Protein AF-A0A7R9X7B4-F1 (afdb_monomer)

Secondary structure (DSSP, 8-state):
-HHHHHHTT---TT--SHHHHHHHHHHHHHHHS-PPPTTT----HHHHHHHHHHHHHHHHHHHHTS--

Radius of gyration: 14.35 Å; Cα contacts (8 Å, |Δi|>4): 65; chains: 1; bounding box: 22×18×47 Å

Solvent-accessible surface area (backbone atoms only — not comparable to full-atom values): 3886 Å² total; per-residue (Å²): 91,69,61,55,26,50,25,17,60,26,74,57,95,80,45,79,51,72,66,46,45,51,50,50,43,54,48,45,26,68,75,72,71,46,84,72,57,78,90,58,41,40,73,31,72,65,59,20,49,54,25,46,50,53,51,47,60,62,46,57,56,58,60,65,60,72,76,111

Structure (mmCIF, N/CA/C/O backbone):
data_AF-A0A7R9X7B4-F1
#
_entry.id   AF-A0A7R9X7B4-F1
#
loop_
_atom_site.group_PDB
_atom_site.id
_atom_site.type_symbol
_atom_site.label_atom_id
_atom_site.label_alt_id
_atom_site.label_comp_id
_atom_site.label_asym_id
_atom_site.label_entity_id
_atom_site.label_seq_id
_atom_site.pdbx_PDB_ins_code
_atom_site.Cartn_x
_atom_site.Cartn_y
_atom_site.Cartn_z
_atom_site.occupancy
_atom_site.B_iso_or_equiv
_atom_site.auth_seq_id
_atom_site.auth_comp_id
_atom_site.auth_asym_id
_atom_site.auth_atom_id
_atom_site.pdbx_PDB_model_num
ATOM 1 N N . PHE A 1 1 ? 3.969 -5.473 -11.107 1.00 85.56 1 PHE A N 1
ATOM 2 C CA . PHE A 1 1 ? 4.012 -4.042 -10.719 1.00 85.56 1 PHE A CA 1
ATOM 3 C C . PHE A 1 1 ? 2.677 -3.490 -10.217 1.00 85.56 1 PHE A C 1
ATOM 5 O O . PHE A 1 1 ? 2.705 -2.707 -9.276 1.00 85.56 1 PHE A O 1
ATOM 12 N N . PHE A 1 2 ? 1.523 -3.886 -10.775 1.00 88.31 2 PHE A N 1
ATOM 13 C CA . PHE A 1 2 ? 0.214 -3.417 -10.286 1.00 88.31 2 PHE A CA 1
ATOM 14 C C . PHE A 1 2 ? -0.091 -3.858 -8.848 1.00 88.31 2 PHE A C 1
ATOM 16 O O . PHE A 1 2 ? -0.383 -3.012 -8.009 1.00 88.31 2 PHE A O 1
ATOM 23 N N . GLN A 1 3 ? 0.111 -5.145 -8.545 1.00 91.94 3 GLN A N 1
ATOM 24 C CA . GLN A 1 3 ? 0.061 -5.685 -7.182 1.00 91.94 3 GLN A CA 1
ATOM 25 C C . GLN A 1 3 ? 0.931 -4.874 -6.210 1.00 91.94 3 GLN A C 1
ATOM 27 O O . GLN A 1 3 ? 0.416 -4.310 -5.254 1.00 91.94 3 GLN A O 1
ATOM 32 N N . ILE A 1 4 ? 2.223 -4.718 -6.523 1.00 91.44 4 ILE A N 1
ATOM 33 C CA . ILE A 1 4 ? 3.196 -4.002 -5.679 1.00 91.44 4 ILE A CA 1
ATOM 34 C C . ILE A 1 4 ? 2.760 -2.554 -5.420 1.00 91.44 4 ILE A C 1
ATOM 36 O O . ILE A 1 4 ? 2.832 -2.075 -4.290 1.00 91.44 4 ILE A O 1
ATOM 40 N N . LYS A 1 5 ? 2.275 -1.843 -6.450 1.00 92.75 5 LYS A N 1
ATOM 41 C CA . LYS A 1 5 ? 1.714 -0.490 -6.298 1.00 92.75 5 LYS A CA 1
ATOM 42 C C 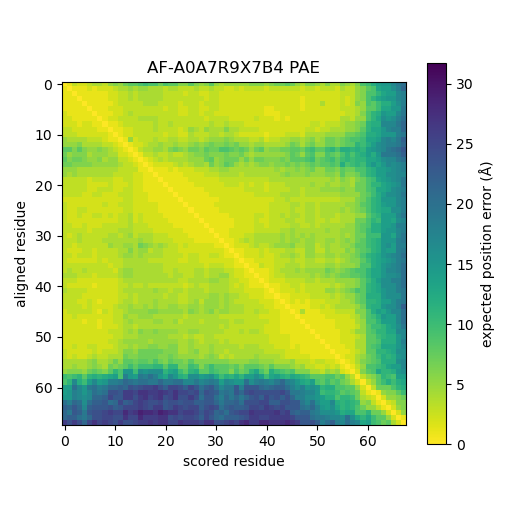. LYS A 1 5 ? 0.573 -0.494 -5.277 1.00 92.75 5 LYS A C 1
ATOM 44 O O . LYS A 1 5 ? 0.470 0.447 -4.483 1.00 92.75 5 LYS A O 1
ATOM 49 N N . GLN A 1 6 ? -0.287 -1.505 -5.336 1.00 93.69 6 GLN A N 1
ATOM 50 C CA . GLN A 1 6 ? -1.473 -1.565 -4.503 1.00 93.69 6 GLN A CA 1
ATOM 51 C C . GLN A 1 6 ? -1.171 -1.987 -3.068 1.00 93.69 6 GLN A C 1
ATOM 53 O O . GLN A 1 6 ? -1.607 -1.305 -2.146 1.00 93.69 6 GLN A O 1
ATOM 58 N N . GLU A 1 7 ? -0.308 -2.977 -2.869 1.00 93.62 7 GLU A N 1
ATOM 59 C CA . GLU A 1 7 ? 0.224 -3.356 -1.554 1.00 93.62 7 GLU A CA 1
ATOM 60 C C . GLU A 1 7 ? 0.940 -2.177 -0.883 1.00 93.62 7 GLU A C 1
ATOM 62 O O . GLU A 1 7 ? 0.644 -1.823 0.257 1.00 93.62 7 GLU A O 1
ATOM 67 N N . SER A 1 8 ? 1.766 -1.453 -1.644 1.00 94.00 8 SER A N 1
ATOM 68 C CA . SER A 1 8 ? 2.486 -0.266 -1.162 1.00 94.00 8 SER A CA 1
ATOM 69 C C . SER A 1 8 ? 1.580 0.930 -0.841 1.00 94.00 8 SER A C 1
ATOM 71 O O . SER A 1 8 ? 2.036 1.914 -0.252 1.00 94.00 8 SER A O 1
ATOM 73 N N . SER A 1 9 ? 0.312 0.915 -1.261 1.00 91.12 9 SER A N 1
ATOM 74 C CA . SER A 1 9 ? -0.647 1.974 -0.920 1.00 91.12 9 SER A CA 1
ATOM 75 C C . SER A 1 9 ? -1.210 1.805 0.496 1.00 91.12 9 SER A C 1
ATOM 77 O O . SER A 1 9 ? -1.665 2.790 1.081 1.00 91.12 9 SER A O 1
ATOM 79 N N . GLY A 1 10 ? -1.082 0.609 1.081 1.00 91.88 10 GLY A N 1
ATOM 80 C CA . GLY A 1 10 ? -1.656 0.261 2.375 1.00 91.88 10 GLY A CA 1
ATOM 81 C C . GLY A 1 10 ? -3.168 0.029 2.314 1.00 91.88 10 GLY A C 1
ATOM 82 O O . GLY A 1 10 ? -3.781 0.035 1.247 1.00 91.88 10 GLY A O 1
ATOM 83 N N . TRP A 1 11 ? -3.766 -0.187 3.486 1.00 91.19 11 TRP A N 1
ATOM 84 C CA . TRP A 1 11 ? -5.190 -0.488 3.604 1.00 91.19 11 TRP A CA 1
ATOM 85 C C . TRP A 1 11 ? -6.074 0.739 3.335 1.00 91.19 11 TRP A C 1
ATOM 87 O O . TRP A 1 11 ? -5.737 1.846 3.770 1.00 91.19 11 TRP A O 1
ATOM 97 N N . PRO A 1 12 ? -7.234 0.558 2.679 1.00 87.19 12 PRO A N 1
ATOM 98 C CA . PRO A 1 12 ? -8.265 1.585 2.615 1.00 87.19 12 PRO A CA 1
ATOM 99 C C . PRO A 1 12 ? -8.733 1.978 4.021 1.00 87.19 12 PRO A C 1
ATOM 101 O O . PRO A 1 12 ? -8.833 1.130 4.904 1.00 87.19 12 PRO A O 1
ATOM 104 N N . ASN A 1 13 ? -9.138 3.238 4.213 1.00 86.06 13 ASN A N 1
ATOM 105 C CA . ASN A 1 13 ? -9.692 3.722 5.494 1.00 86.06 13 ASN A CA 1
ATOM 106 C C . ASN A 1 13 ? -10.951 2.958 5.955 1.00 86.06 13 ASN A C 1
ATOM 108 O O . ASN A 1 13 ? -11.346 3.044 7.119 1.00 86.06 13 ASN A O 1
ATOM 112 N N . GLN A 1 14 ? -11.587 2.265 5.013 1.00 84.31 14 GLN A N 1
ATOM 113 C CA . GLN A 1 14 ? -12.778 1.442 5.184 1.00 84.31 14 GLN A CA 1
ATOM 114 C C . GLN A 1 14 ? -12.432 0.104 5.851 1.00 84.31 14 GLN A C 1
ATOM 116 O O . GLN A 1 14 ? -13.205 -0.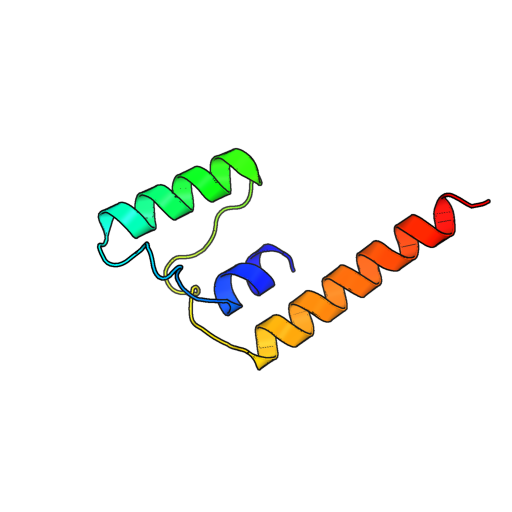399 6.647 1.00 84.31 14 GLN A O 1
ATOM 121 N N . CYS A 1 15 ? -11.243 -0.445 5.583 1.00 87.69 15 CYS A N 1
ATOM 122 C CA . CYS A 1 15 ? -10.835 -1.768 6.046 1.00 87.69 15 CYS A CA 1
ATOM 123 C C . CYS A 1 15 ? -10.208 -1.687 7.445 1.00 87.69 15 CYS A C 1
ATOM 125 O O . CYS A 1 15 ? -8.981 -1.658 7.589 1.00 87.69 15 CYS A O 1
ATOM 127 N N . LYS A 1 16 ? -11.044 -1.632 8.488 1.00 85.38 16 LYS A N 1
ATOM 128 C CA . LYS A 1 16 ? -10.587 -1.567 9.889 1.00 85.38 16 LYS A CA 1
ATOM 129 C C . LYS A 1 16 ? -10.573 -2.939 10.548 1.00 85.38 16 LYS A C 1
ATOM 131 O O . LYS A 1 16 ? -9.660 -3.238 11.317 1.00 85.38 16 LYS A O 1
ATOM 136 N N . THR A 1 17 ? -11.566 -3.763 10.241 1.00 91.88 17 THR A N 1
ATOM 137 C CA . THR A 1 17 ? -11.706 -5.123 10.763 1.00 91.88 17 THR A CA 1
ATOM 138 C C . THR A 1 17 ? -11.041 -6.148 9.851 1.00 91.88 17 THR A C 1
ATOM 140 O O . THR A 1 17 ? -10.777 -5.897 8.677 1.00 91.88 17 THR A O 1
ATOM 143 N N . GLU A 1 18 ? -10.760 -7.326 10.401 1.00 89.06 18 GLU A N 1
ATOM 144 C CA . GLU A 1 18 ? -10.166 -8.434 9.651 1.00 89.06 18 GLU A CA 1
ATOM 145 C C . GLU A 1 18 ? -11.072 -8.898 8.498 1.00 89.06 18 GLU A C 1
ATOM 147 O O . GLU A 1 18 ? -10.606 -9.107 7.383 1.00 89.06 18 GLU A O 1
ATOM 152 N N . THR A 1 19 ? -12.382 -8.948 8.743 1.00 91.25 19 THR A N 1
ATOM 153 C CA . THR A 1 19 ? -13.394 -9.342 7.756 1.00 91.25 19 THR A CA 1
ATOM 154 C C . THR A 1 19 ? -13.473 -8.365 6.584 1.00 91.25 19 THR A C 1
ATOM 156 O O . THR A 1 19 ? -13.573 -8.788 5.437 1.00 91.25 19 THR A O 1
ATOM 159 N N . GLU A 1 20 ? -13.370 -7.055 6.834 1.00 91.44 20 GLU A N 1
ATOM 160 C CA . GLU A 1 20 ? -13.340 -6.051 5.757 1.00 91.44 20 GLU A CA 1
ATOM 161 C C . GLU A 1 20 ? -12.066 -6.151 4.910 1.00 91.44 20 GLU A C 1
ATOM 163 O O . GLU A 1 20 ? -12.095 -5.882 3.710 1.00 91.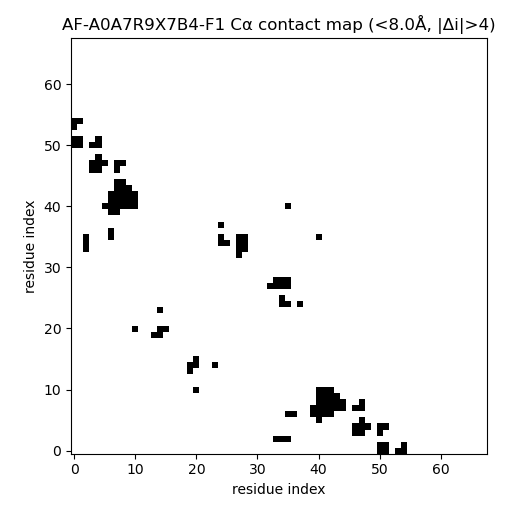44 20 GLU A O 1
ATOM 168 N N . LYS A 1 21 ? -10.939 -6.539 5.520 1.00 91.12 21 LYS A N 1
ATOM 169 C CA . LYS A 1 21 ? -9.690 -6.780 4.788 1.00 91.12 21 LYS A CA 1
ATOM 170 C C . LYS A 1 21 ? -9.810 -8.001 3.886 1.00 91.12 21 LYS A C 1
ATOM 172 O O . LYS A 1 21 ? -9.394 -7.935 2.737 1.00 91.12 21 LYS A O 1
ATOM 177 N N . GLU A 1 22 ? -10.383 -9.091 4.384 1.00 92.25 22 GLU A N 1
ATOM 178 C CA . GLU A 1 22 ? -10.620 -10.305 3.594 1.00 92.25 22 GLU A CA 1
ATOM 179 C C . GLU A 1 22 ? -11.596 -10.048 2.443 1.00 92.25 22 GLU A C 1
ATOM 181 O O . GLU A 1 22 ? -11.301 -10.414 1.307 1.00 92.25 22 GLU A O 1
ATOM 186 N N . ALA A 1 23 ? -12.694 -9.331 2.701 1.00 93.00 23 ALA A N 1
ATOM 187 C CA . ALA A 1 23 ? -13.641 -8.927 1.665 1.00 93.00 23 ALA A CA 1
ATOM 188 C C . ALA A 1 23 ? -12.966 -8.091 0.564 1.00 93.00 23 ALA A C 1
ATOM 190 O O . ALA A 1 23 ? -13.173 -8.357 -0.618 1.00 93.00 23 ALA A O 1
ATOM 191 N N . TYR A 1 24 ? -12.101 -7.140 0.941 1.00 92.44 24 TYR A N 1
ATOM 192 C CA . TYR A 1 24 ? -11.321 -6.347 -0.012 1.00 92.44 24 TYR A CA 1
ATOM 193 C C . TYR A 1 24 ? -10.379 -7.209 -0.866 1.00 92.44 24 TYR A C 1
ATOM 195 O O . TYR A 1 24 ? -10.267 -6.983 -2.067 1.00 92.44 24 TYR A O 1
ATOM 203 N N . LEU A 1 25 ? -9.707 -8.203 -0.274 1.00 92.12 25 LEU A N 1
ATOM 204 C CA . LEU A 1 25 ? -8.811 -9.103 -1.010 1.00 92.12 25 LEU A CA 1
ATOM 205 C C . LEU A 1 25 ? -9.570 -9.953 -2.035 1.00 92.12 25 LEU A C 1
ATOM 207 O O . LEU A 1 25 ? -9.122 -10.084 -3.174 1.00 92.12 25 LEU A O 1
ATOM 211 N N . GLU A 1 26 ? -10.716 -10.507 -1.640 1.00 94.00 26 GLU A N 1
ATOM 212 C CA . GLU A 1 26 ? -11.559 -11.329 -2.513 1.00 94.00 26 GLU A CA 1
ATOM 213 C C . GLU A 1 26 ? -12.174 -10.505 -3.648 1.00 94.00 26 GLU A C 1
ATOM 215 O O . GLU A 1 26 ? -12.187 -10.940 -4.800 1.00 94.00 26 GLU A O 1
ATOM 220 N N . GLU A 1 27 ? -12.643 -9.294 -3.351 1.00 93.44 27 GLU A N 1
ATOM 221 C CA . GLU A 1 27 ? -13.153 -8.360 -4.354 1.00 93.44 27 GLU A CA 1
ATOM 222 C C . GLU A 1 27 ? -12.069 -7.949 -5.345 1.00 93.44 27 GLU A C 1
ATOM 224 O O . GLU A 1 27 ? -12.256 -8.102 -6.551 1.00 93.44 27 GLU A O 1
ATOM 229 N N . PHE A 1 28 ? -10.898 -7.551 -4.851 1.00 92.38 28 PHE A N 1
ATOM 230 C CA . PHE A 1 28 ? -9.778 -7.172 -5.704 1.00 92.38 28 PHE A CA 1
ATOM 231 C C . PHE A 1 28 ? -9.329 -8.327 -6.606 1.00 92.38 28 PHE A C 1
ATOM 233 O O . PHE A 1 28 ? -9.080 -8.140 -7.796 1.00 92.38 28 PHE A O 1
ATOM 240 N N . LYS A 1 29 ? -9.278 -9.550 -6.070 1.00 93.94 29 LYS A N 1
ATOM 241 C CA . LYS A 1 29 ? -8.958 -10.748 -6.851 1.00 93.94 29 LYS A CA 1
ATOM 242 C C . LYS A 1 29 ? -10.024 -11.057 -7.898 1.00 93.94 29 LYS A C 1
ATOM 244 O O . LYS A 1 29 ? -9.679 -11.518 -8.982 1.00 93.94 29 LYS A O 1
ATOM 249 N N . ARG A 1 30 ? -11.300 -10.818 -7.596 1.00 94.25 30 ARG A N 1
ATOM 250 C CA . ARG A 1 30 ? -12.413 -11.031 -8.528 1.00 94.25 30 ARG A CA 1
ATOM 251 C C . ARG A 1 30 ? -12.413 -10.015 -9.669 1.00 94.25 30 ARG A C 1
ATOM 253 O O . ARG A 1 30 ? -12.654 -10.407 -10.804 1.00 94.25 30 ARG A O 1
ATOM 260 N N . GLU A 1 31 ? -12.162 -8.742 -9.375 1.00 92.69 31 GLU A N 1
ATOM 261 C CA . GLU A 1 31 ? -12.197 -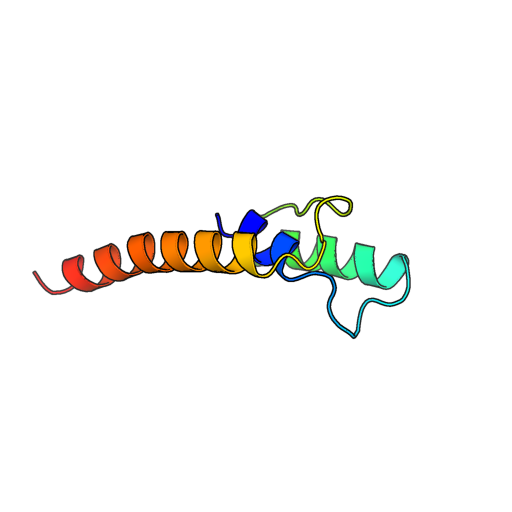7.661 -10.367 1.00 92.69 31 GLU A CA 1
ATOM 262 C C . GLU A 1 31 ? -10.928 -7.608 -11.222 1.00 92.69 31 GLU A C 1
ATOM 264 O O . GLU A 1 31 ? -11.006 -7.544 -12.446 1.00 92.69 31 GLU A O 1
ATOM 269 N N . GLU A 1 32 ? -9.756 -7.684 -10.590 1.00 89.88 32 GLU A N 1
ATOM 270 C CA . GLU A 1 32 ? -8.463 -7.500 -11.261 1.00 89.88 32 GLU A CA 1
ATOM 271 C C . GLU A 1 32 ? -7.786 -8.832 -11.619 1.00 89.88 32 GLU A C 1
ATOM 273 O O . GLU A 1 32 ? -6.781 -8.854 -12.330 1.00 89.88 32 GLU A O 1
ATOM 278 N N . GLY A 1 33 ? -8.280 -9.962 -11.099 1.00 92.31 33 GLY A N 1
ATOM 279 C CA . GLY A 1 33 ? -7.650 -11.277 -11.277 1.00 92.31 33 GLY A CA 1
ATOM 280 C C . GLY A 1 33 ? -6.342 -11.453 -10.495 1.00 92.31 33 GLY A C 1
ATOM 281 O O . GLY A 1 33 ? -5.625 -12.433 -10.697 1.00 92.31 33 GLY A O 1
ATOM 282 N N . ILE A 1 34 ? -5.999 -10.510 -9.611 1.00 91.50 34 ILE A N 1
ATOM 283 C CA . ILE A 1 34 ? -4.710 -10.445 -8.913 1.00 91.50 34 ILE A CA 1
ATOM 284 C C . ILE A 1 34 ? -4.914 -10.730 -7.429 1.00 91.50 34 ILE A C 1
ATOM 286 O O . ILE A 1 34 ? -5.714 -10.084 -6.761 1.00 91.50 34 ILE A O 1
ATOM 290 N N . SER A 1 35 ? -4.143 -11.669 -6.885 1.00 91.81 35 SER A N 1
ATOM 291 C CA . SER A 1 35 ? -4.150 -11.942 -5.444 1.00 91.81 35 SER A CA 1
ATOM 292 C C . SER A 1 35 ? -3.155 -11.020 -4.741 1.00 91.81 35 SER A C 1
ATOM 294 O O . SER A 1 35 ? -1.978 -11.023 -5.092 1.00 91.81 35 SER A O 1
ATOM 296 N N . LEU A 1 36 ? -3.615 -10.240 -3.762 1.00 91.50 36 LEU A N 1
ATOM 297 C CA . LEU A 1 36 ? -2.747 -9.404 -2.925 1.00 91.50 36 LEU A CA 1
ATOM 298 C C . LEU A 1 36 ? -2.324 -10.170 -1.667 1.00 91.50 36 LEU A C 1
ATOM 300 O O . LEU A 1 36 ? -3.107 -10.945 -1.114 1.00 91.50 36 LEU A O 1
ATOM 304 N N . ASN A 1 37 ? -1.112 -9.919 -1.176 1.00 90.38 37 ASN A N 1
ATOM 305 C CA . ASN A 1 37 ? -0.652 -10.490 0.082 1.00 90.38 37 ASN A CA 1
ATOM 306 C C . ASN A 1 37 ? -0.951 -9.543 1.247 1.00 90.38 37 ASN A C 1
ATOM 308 O O . ASN A 1 37 ? -0.393 -8.453 1.350 1.00 90.38 37 ASN A O 1
ATOM 312 N N . LYS A 1 38 ? -1.794 -9.995 2.178 1.00 88.38 38 LYS A N 1
ATOM 313 C CA . LYS A 1 38 ? -2.190 -9.247 3.379 1.00 88.38 38 LYS A CA 1
ATOM 314 C C . LYS A 1 38 ? -0.999 -8.714 4.186 1.00 88.38 38 LYS A C 1
ATOM 316 O O . LYS A 1 38 ? -1.092 -7.621 4.739 1.00 88.38 38 LYS A O 1
ATOM 321 N N . ASN A 1 39 ? 0.101 -9.468 4.240 1.00 89.19 39 ASN A N 1
ATOM 322 C CA . ASN A 1 39 ? 1.302 -9.092 4.991 1.00 89.19 39 ASN A CA 1
ATOM 323 C C . ASN A 1 39 ? 2.122 -7.996 4.294 1.00 89.19 39 ASN A C 1
ATOM 325 O O . ASN A 1 39 ? 2.815 -7.235 4.965 1.00 89.19 39 ASN A O 1
ATOM 329 N N . ASP A 1 40 ? 2.008 -7.886 2.970 1.00 89.75 40 ASP A N 1
ATOM 330 C CA . ASP A 1 40 ? 2.731 -6.895 2.171 1.00 89.75 40 ASP A CA 1
ATOM 331 C C . ASP A 1 40 ? 1.932 -5.592 1.997 1.00 89.75 40 ASP A C 1
ATOM 333 O O . ASP A 1 40 ? 2.497 -4.568 1.607 1.00 89.75 40 ASP A O 1
ATOM 337 N N . ILE A 1 41 ? 0.633 -5.581 2.344 1.00 91.12 41 ILE A N 1
ATOM 338 C CA . ILE A 1 41 ? -0.208 -4.374 2.328 1.00 91.12 41 ILE A CA 1
ATOM 339 C C . ILE A 1 41 ? 0.196 -3.445 3.477 1.00 91.12 41 ILE A C 1
ATOM 341 O O . ILE A 1 41 ? -0.377 -3.436 4.569 1.00 91.12 41 ILE A O 1
ATOM 345 N N . THR A 1 42 ? 1.201 -2.625 3.198 1.00 92.12 42 THR A N 1
ATOM 346 C CA . THR A 1 42 ? 1.754 -1.622 4.100 1.00 92.12 42 THR A CA 1
ATOM 347 C C . THR A 1 42 ? 2.025 -0.345 3.321 1.00 92.12 42 THR A C 1
ATOM 349 O O . THR A 1 42 ? 2.520 -0.362 2.196 1.00 92.12 42 THR A O 1
ATOM 352 N N . LYS A 1 43 ? 1.726 0.805 3.931 1.00 92.25 43 LYS A N 1
ATOM 353 C CA . LYS A 1 43 ? 1.961 2.105 3.301 1.00 92.25 43 LYS A CA 1
ATOM 354 C C . LYS A 1 43 ? 3.463 2.330 3.084 1.00 92.25 43 LYS A C 1
ATOM 356 O O . LYS A 1 43 ? 4.189 2.648 4.020 1.00 92.25 43 LYS A O 1
ATOM 361 N N . ASN A 1 44 ? 3.905 2.223 1.835 1.00 94.06 44 ASN A N 1
ATOM 362 C CA . ASN A 1 44 ? 5.276 2.462 1.398 1.00 94.06 44 ASN A CA 1
ATOM 363 C C . ASN A 1 44 ? 5.285 3.469 0.230 1.00 94.06 44 ASN A C 1
ATOM 365 O O . ASN A 1 44 ? 5.157 3.086 -0.937 1.00 94.06 44 ASN A O 1
ATOM 369 N N . PRO A 1 45 ? 5.432 4.778 0.508 1.00 90.50 45 PRO A N 1
ATOM 370 C CA . PRO A 1 45 ? 5.336 5.808 -0.525 1.00 90.50 45 PRO A CA 1
ATOM 371 C C . PRO A 1 45 ? 6.440 5.700 -1.589 1.00 90.50 45 PRO A C 1
ATOM 373 O O . PRO A 1 45 ? 6.183 5.993 -2.759 1.00 90.50 45 PRO A O 1
ATOM 376 N N . GLY A 1 46 ? 7.643 5.248 -1.216 1.00 92.75 46 GLY A N 1
ATOM 377 C CA . GLY A 1 46 ? 8.762 5.076 -2.145 1.00 92.75 46 GLY A CA 1
ATOM 378 C C . GLY A 1 46 ? 8.494 3.953 -3.143 1.00 92.75 46 GLY A C 1
ATOM 379 O O . GLY A 1 46 ? 8.472 4.18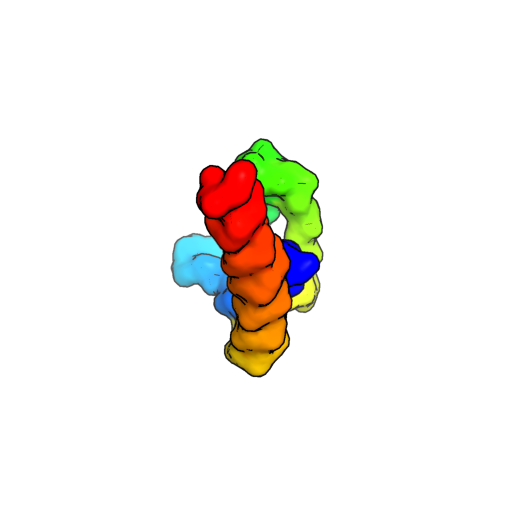6 -4.352 1.00 92.75 46 GLY A O 1
ATOM 380 N N . LEU A 1 47 ? 8.186 2.757 -2.637 1.00 91.94 47 LEU A N 1
ATOM 381 C CA . LEU A 1 47 ? 7.908 1.587 -3.474 1.00 91.94 47 LEU A CA 1
ATOM 382 C C . LEU A 1 47 ? 6.657 1.780 -4.338 1.00 91.94 47 LEU A C 1
ATOM 384 O O . LEU A 1 47 ? 6.639 1.394 -5.511 1.00 91.94 47 LEU A O 1
ATOM 388 N N . ARG A 1 48 ? 5.642 2.471 -3.807 1.00 92.56 48 ARG A N 1
ATOM 389 C CA . ARG A 1 48 ? 4.468 2.885 -4.580 1.00 92.56 48 ARG A CA 1
ATOM 390 C C . ARG A 1 48 ? 4.848 3.795 -5.744 1.00 92.56 48 ARG A C 1
ATOM 392 O O . ARG A 1 48 ? 4.317 3.621 -6.838 1.00 92.56 48 ARG A O 1
ATOM 399 N N . THR A 1 49 ? 5.732 4.767 -5.520 1.00 91.31 49 THR A N 1
ATOM 400 C CA . THR A 1 49 ? 6.165 5.711 -6.562 1.00 91.31 49 THR A CA 1
AT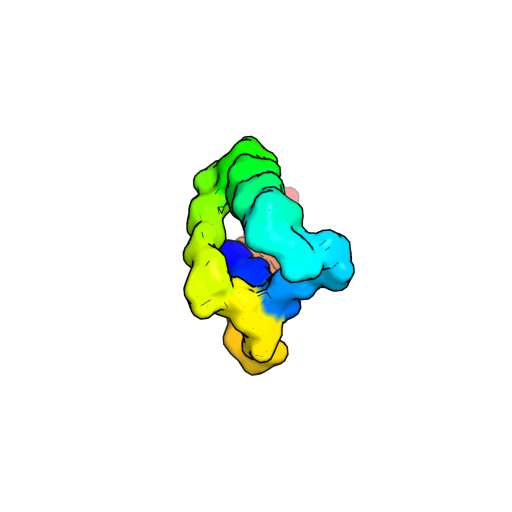OM 401 C C . THR A 1 49 ? 6.932 4.988 -7.661 1.00 91.31 49 THR A C 1
ATOM 403 O O . THR A 1 49 ? 6.589 5.145 -8.828 1.00 91.31 49 THR A O 1
ATOM 406 N N . VAL A 1 50 ? 7.882 4.122 -7.300 1.00 92.25 50 VAL A N 1
ATOM 407 C CA . VAL A 1 50 ? 8.625 3.287 -8.261 1.00 92.25 50 VAL A CA 1
ATOM 408 C C . VAL A 1 50 ? 7.677 2.397 -9.065 1.00 92.25 50 VAL A C 1
ATOM 410 O O . VAL A 1 50 ? 7.740 2.368 -10.291 1.00 92.25 50 VAL A O 1
ATOM 413 N N . SER A 1 51 ? 6.739 1.726 -8.395 1.00 90.75 51 SER A N 1
ATOM 414 C CA . SER A 1 51 ? 5.768 0.849 -9.058 1.00 90.75 51 SER A CA 1
ATOM 415 C C . SER A 1 51 ? 4.816 1.619 -9.972 1.00 90.75 51 SER A C 1
ATOM 417 O O . SER A 1 51 ? 4.484 1.142 -11.053 1.00 90.75 51 SER A O 1
ATOM 419 N N . LYS A 1 52 ? 4.392 2.825 -9.569 1.00 88.06 52 LYS A N 1
ATOM 420 C CA . LYS A 1 52 ? 3.576 3.717 -10.401 1.00 88.06 52 LYS A CA 1
ATOM 421 C C . LYS A 1 52 ? 4.346 4.189 -11.633 1.00 88.06 52 LYS A C 1
ATOM 423 O O . LYS A 1 52 ? 3.785 4.156 -12.719 1.00 88.06 52 LYS A O 1
ATOM 428 N N . LEU A 1 53 ? 5.601 4.609 -11.474 1.00 88.69 53 LEU A N 1
ATOM 429 C CA . LEU A 1 53 ? 6.442 5.033 -12.594 1.00 88.69 53 LEU A CA 1
ATOM 430 C C . LEU A 1 53 ? 6.648 3.891 -13.585 1.00 88.69 53 LEU A C 1
ATOM 432 O O . LEU A 1 53 ? 6.435 4.095 -14.770 1.00 88.69 53 LEU A O 1
ATOM 436 N N . ALA A 1 54 ? 6.955 2.684 -13.102 1.00 89.81 54 ALA A N 1
ATOM 437 C CA . ALA A 1 54 ? 7.069 1.508 -13.957 1.00 89.81 54 ALA A CA 1
ATOM 438 C C . ALA A 1 54 ? 5.780 1.271 -14.762 1.00 89.81 54 ALA A C 1
ATOM 440 O O . ALA A 1 54 ? 5.837 1.131 -15.977 1.00 89.81 54 ALA A O 1
ATOM 441 N N . LEU A 1 55 ? 4.614 1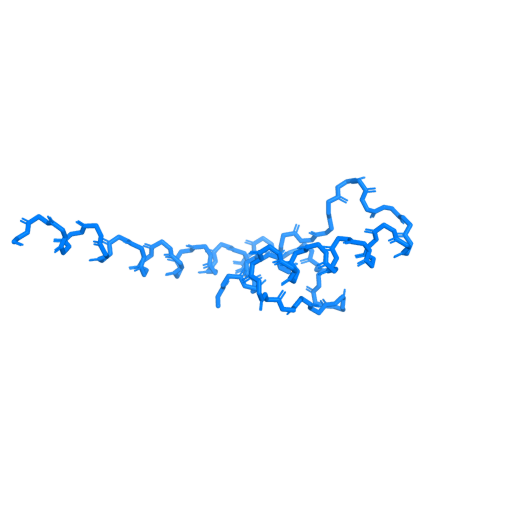.288 -14.104 1.00 86.62 55 LEU A N 1
ATOM 442 C CA . LEU A 1 55 ? 3.320 1.120 -14.776 1.00 86.62 55 LEU A CA 1
ATOM 443 C C . LEU A 1 55 ? 3.047 2.209 -15.817 1.00 86.62 55 LEU A C 1
ATOM 445 O O . LEU A 1 55 ? 2.589 1.881 -16.905 1.00 86.62 55 LEU A O 1
ATOM 449 N N . ASN A 1 56 ? 3.348 3.471 -15.507 1.00 83.56 56 ASN A N 1
ATOM 450 C CA . ASN A 1 56 ? 3.195 4.573 -16.454 1.00 83.56 56 ASN A CA 1
ATOM 451 C C . ASN A 1 56 ? 4.120 4.397 -17.664 1.00 83.56 56 ASN A C 1
ATOM 453 O O . ASN A 1 56 ? 3.658 4.509 -18.789 1.00 83.56 56 ASN A O 1
ATOM 457 N N . SER A 1 57 ? 5.383 4.015 -17.455 1.00 82.31 57 SER A N 1
ATOM 458 C CA . SER A 1 57 ? 6.310 3.726 -18.553 1.00 82.31 57 SER A CA 1
ATOM 459 C C . SER A 1 57 ? 5.836 2.571 -19.439 1.00 82.31 57 SER A C 1
ATOM 461 O O . SER A 1 57 ? 6.045 2.603 -20.647 1.00 82.31 57 SER A O 1
ATOM 463 N N . PHE A 1 58 ? 5.188 1.552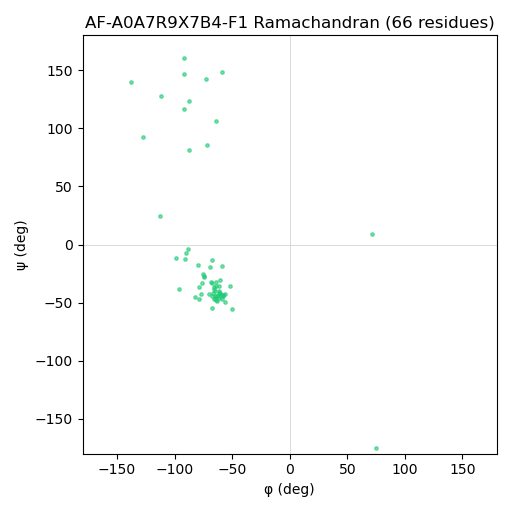 -18.864 1.00 71.50 58 PHE A N 1
ATOM 464 C CA . PHE A 1 58 ? 4.591 0.462 -19.643 1.00 71.50 58 PHE A CA 1
ATOM 465 C C . PHE A 1 58 ? 3.302 0.883 -20.368 1.00 71.50 58 PHE A C 1
ATOM 467 O O . PHE A 1 58 ? 2.982 0.314 -21.408 1.00 71.50 58 PHE A O 1
ATOM 474 N N . TRP A 1 59 ? 2.579 1.874 -19.844 1.00 68.31 59 TRP A N 1
ATOM 475 C CA . TRP A 1 59 ? 1.336 2.389 -20.419 1.00 68.31 59 TRP A CA 1
ATOM 476 C C . TRP A 1 59 ? 1.572 3.405 -21.547 1.00 68.31 59 TRP A C 1
ATOM 478 O O . TRP A 1 59 ? 0.977 3.272 -22.615 1.00 68.31 59 TRP A O 1
ATOM 488 N N . ASP A 1 60 ? 2.493 4.357 -21.362 1.00 57.06 60 ASP A N 1
ATOM 489 C CA . ASP A 1 60 ? 2.827 5.403 -22.346 1.00 57.06 60 ASP A CA 1
ATOM 490 C C . ASP A 1 60 ? 3.346 4.818 -23.676 1.00 57.06 60 ASP A C 1
ATOM 492 O O . ASP A 1 60 ? 3.100 5.361 -24.753 1.00 57.06 60 ASP A O 1
ATOM 496 N N . VAL A 1 61 ? 4.007 3.655 -23.638 1.00 54.53 61 VAL A N 1
ATOM 497 C CA . VAL A 1 61 ? 4.443 2.939 -24.851 1.00 54.53 61 VAL A CA 1
ATOM 498 C C . VAL A 1 61 ? 3.254 2.382 -25.648 1.00 54.53 61 VAL A C 1
ATOM 500 O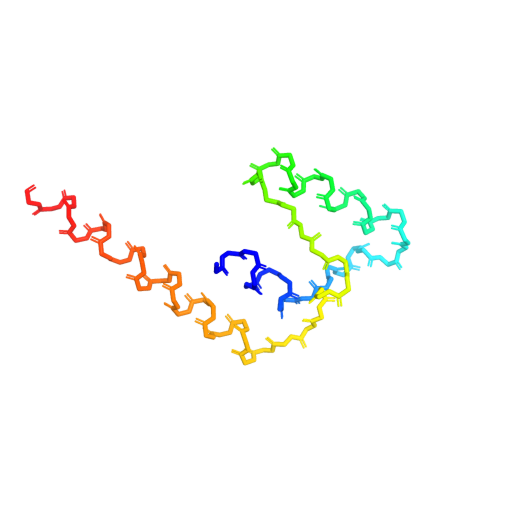 O . VAL A 1 61 ? 3.307 2.333 -26.875 1.00 54.53 61 VAL A O 1
ATOM 503 N N . GLY A 1 62 ? 2.162 1.997 -24.982 1.00 52.44 62 GLY A N 1
ATOM 504 C CA . GLY A 1 62 ? 0.954 1.490 -25.638 1.00 52.44 62 GLY A CA 1
ATOM 505 C C . GLY A 1 62 ? 0.130 2.581 -26.327 1.00 52.44 62 GLY A C 1
ATOM 506 O O . GLY A 1 62 ? -0.539 2.306 -27.323 1.00 52.44 62 GLY A O 1
ATOM 507 N N . GLU A 1 63 ? 0.193 3.820 -25.835 1.00 49.09 63 GLU A N 1
ATOM 508 C CA . GLU A 1 63 ? -0.512 4.964 -26.422 1.00 49.09 63 GLU A CA 1
ATOM 509 C C . GLU A 1 63 ? 0.224 5.507 -27.660 1.00 49.09 63 GLU A C 1
ATOM 511 O O . GLU A 1 63 ? -0.409 5.794 -28.674 1.00 49.09 63 GLU A O 1
ATOM 516 N N . LEU A 1 64 ? 1.566 5.503 -27.653 1.00 47.94 64 LEU A N 1
ATOM 517 C CA . LEU A 1 64 ? 2.394 5.883 -28.809 1.00 47.94 64 LEU A CA 1
ATOM 518 C C . LEU A 1 64 ? 2.323 4.880 -29.985 1.00 47.94 64 LEU A C 1
ATOM 520 O O . LEU A 1 64 ? 2.664 5.226 -31.116 1.00 47.94 64 LEU A O 1
ATOM 524 N N . MET A 1 65 ? 1.894 3.636 -29.734 1.00 47.34 65 MET A N 1
ATOM 525 C CA . MET A 1 65 ? 1.723 2.595 -30.761 1.00 47.34 65 MET A CA 1
ATOM 526 C C . MET A 1 65 ? 0.323 2.557 -31.393 1.00 47.34 65 MET A C 1
ATOM 528 O O . MET A 1 65 ? 0.130 1.832 -32.363 1.00 47.34 65 MET A O 1
ATOM 532 N N . LYS A 1 66 ? -0.651 3.335 -30.896 1.00 51.47 66 LYS A N 1
ATOM 533 C CA . LYS A 1 66 ? -1.981 3.473 -31.528 1.00 51.47 66 LYS A CA 1
ATOM 534 C C . LYS A 1 66 ? -2.046 4.588 -32.578 1.00 51.47 66 LYS A C 1
ATOM 536 O O . LYS A 1 66 ? -3.070 4.743 -33.237 1.00 51.47 66 LYS A O 1
ATOM 541 N N . THR A 1 67 ? -0.964 5.344 -32.742 1.00 45.81 67 THR A N 1
ATOM 542 C CA . THR A 1 67 ? -0.860 6.491 -33.659 1.00 45.81 67 THR A CA 1
ATOM 543 C C . THR A 1 67 ? 0.103 6.244 -34.827 1.00 45.81 67 THR A C 1
ATOM 545 O O . THR A 1 67 ? 0.636 7.196 -35.399 1.00 45.81 67 THR A O 1
ATOM 548 N N . LYS A 1 68 ? 0.329 4.980 -35.199 1.00 40.34 68 LYS A N 1
ATOM 549 C CA . LYS A 1 68 ? 1.015 4.597 -36.439 1.00 40.34 68 LYS A CA 1
ATOM 550 C C . LYS A 1 68 ? 0.216 3.576 -37.226 1.00 40.34 68 LYS A C 1
ATOM 552 O O . LYS A 1 68 ? -0.345 2.665 -36.583 1.00 40.34 68 LYS A O 1
#

pLDDT: mean 84.6, std 14.46, range [40.34, 94.25]

Mean predicted aligned error: 6.72 Å

Sequence (68 aa):
FFQIKQESSGWPNQCKTETEKEAYLEEFKREEGISLNKNDITKNPGLRTVSKLALNSFWDVGELMKTK

Organism: NCBI:txid509924

Foldseek 3Di:
DVLQLQLQCADDPQQPDPVSVVVVQVVCCVPVVDGHDPVSNDHHPVSNVVVVVVVVVVVVVVVVVVPD